Protein AF-A0A0V0X4L3-F1 (afdb_monomer)

Radius of gyration: 13.02 Å; Cα contacts (8 Å, |Δi|>4): 28; chains: 1; bounding box: 20×25×47 Å

pLDDT: mean 70.86, std 12.69, range [39.66, 84.56]

Foldseek 3Di:
DPPPPPPDCDPVNLVQLLVVCVVCVPDDLVVSCVVSVNDPVCSVVSVVSNVVVVPPPPPDD

Structure (mmCIF, N/CA/C/O backbone):
data_AF-A0A0V0X4L3-F1
#
_entry.id   AF-A0A0V0X4L3-F1
#
loop_
_atom_site.group_PDB
_atom_site.id
_atom_site.type_symbol
_atom_site.label_atom_id
_atom_site.label_alt_id
_atom_site.label_comp_id
_atom_site.label_asym_id
_atom_site.label_entity_id
_atom_site.label_seq_id
_atom_site.pdbx_PDB_ins_code
_atom_site.Cartn_x
_atom_site.Cartn_y
_atom_site.Cartn_z
_atom_site.occupancy
_atom_site.B_iso_or_equiv
_atom_site.auth_seq_id
_atom_site.auth_comp_id
_atom_site.auth_asym_id
_atom_site.auth_atom_id
_atom_site.pdbx_PDB_model_num
ATOM 1 N N . MET A 1 1 ? -6.752 15.102 24.179 1.00 39.66 1 MET A N 1
ATOM 2 C CA . MET A 1 1 ? -5.643 14.385 23.511 1.00 39.66 1 MET A CA 1
ATOM 3 C C . MET A 1 1 ? -6.260 13.390 22.543 1.00 39.66 1 MET A C 1
ATOM 5 O O . MET A 1 1 ? -6.926 12.466 22.997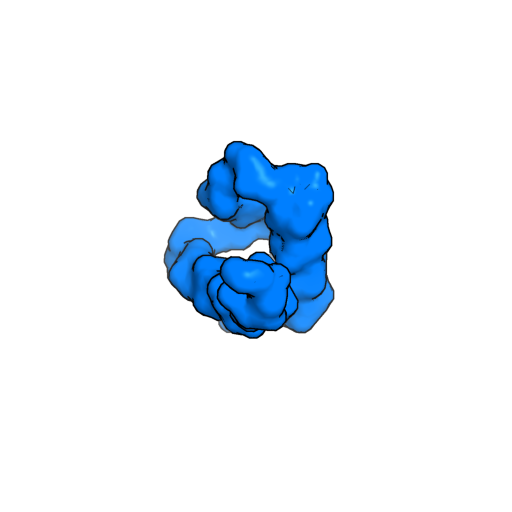 1.00 39.66 1 MET A O 1
ATOM 9 N N . GLU A 1 2 ? -6.138 13.623 21.236 1.00 45.81 2 GLU A N 1
ATOM 10 C CA . GLU A 1 2 ? -6.664 12.721 20.204 1.00 45.81 2 GLU A CA 1
ATOM 11 C C . GLU A 1 2 ? -5.964 11.360 20.294 1.00 45.81 2 GLU A C 1
ATOM 13 O O . GLU A 1 2 ? -4.833 11.182 19.841 1.00 45.81 2 GLU A O 1
ATOM 18 N N . LYS A 1 3 ? -6.636 10.378 20.896 1.00 49.69 3 LYS A N 1
ATOM 19 C CA . LYS A 1 3 ? -6.225 8.977 20.827 1.00 49.69 3 LYS A CA 1
ATOM 20 C C . LYS A 1 3 ? -6.523 8.471 19.414 1.00 49.69 3 LYS A C 1
ATOM 22 O O . LYS A 1 3 ? -7.548 7.837 19.192 1.00 49.69 3 LYS A O 1
ATOM 27 N N . LYS A 1 4 ? -5.661 8.773 18.435 1.00 55.66 4 LYS A N 1
ATOM 28 C CA . LYS A 1 4 ? -5.739 8.112 17.125 1.00 55.66 4 LYS A CA 1
ATOM 29 C C . LYS A 1 4 ? -5.430 6.635 17.339 1.00 55.66 4 LYS A C 1
ATOM 31 O O . LYS A 1 4 ? -4.315 6.272 17.702 1.00 55.66 4 LYS A O 1
ATOM 36 N N . GLU A 1 5 ? -6.423 5.779 17.145 1.00 50.28 5 GLU A N 1
ATOM 37 C CA . GLU A 1 5 ? -6.229 4.337 17.079 1.00 50.28 5 GLU A CA 1
ATOM 38 C C . GLU A 1 5 ? -5.376 3.993 15.848 1.00 50.28 5 GLU A C 1
ATOM 40 O O . GLU A 1 5 ? -5.884 3.730 14.764 1.00 50.28 5 GLU A O 1
ATOM 45 N N . TRP A 1 6 ? -4.051 3.942 16.007 1.00 58.59 6 TRP A N 1
ATOM 46 C CA . TRP A 1 6 ? -3.111 3.408 15.005 1.00 58.59 6 TRP A CA 1
ATOM 47 C C . TRP A 1 6 ? -3.158 1.870 14.935 1.00 58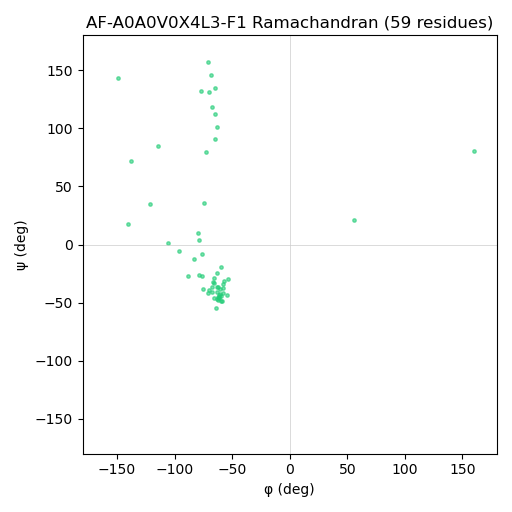.59 6 TRP A C 1
ATOM 49 O O . TRP A 1 6 ? -2.137 1.196 14.78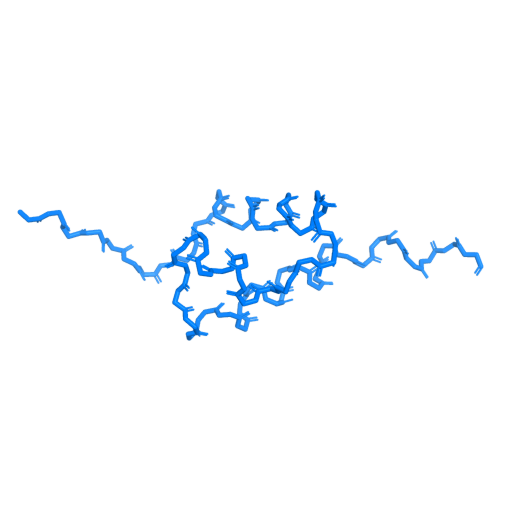5 1.00 58.59 6 TRP A O 1
ATOM 59 N N . ARG A 1 7 ? -4.340 1.273 15.110 1.00 64.75 7 ARG A N 1
ATOM 60 C CA . ARG A 1 7 ? -4.477 -0.183 15.225 1.00 64.75 7 ARG A CA 1
ATOM 61 C C . ARG A 1 7 ? -4.416 -0.884 13.873 1.00 64.75 7 ARG A C 1
ATOM 63 O O . ARG A 1 7 ? -3.970 -2.030 13.830 1.00 64.75 7 ARG A O 1
ATOM 70 N N . GLN A 1 8 ? -4.772 -0.215 12.774 1.00 67.38 8 GLN A N 1
ATOM 71 C CA . GLN A 1 8 ? -4.797 -0.815 11.436 1.00 67.38 8 GLN A CA 1
ATOM 72 C C . GLN A 1 8 ? -4.487 0.222 10.343 1.00 67.38 8 GLN A C 1
ATOM 74 O O . GLN A 1 8 ? -4.905 1.371 10.449 1.00 67.38 8 GLN A O 1
ATOM 79 N N . ILE A 1 9 ? -3.763 -0.187 9.289 1.00 72.31 9 ILE A N 1
ATOM 80 C CA . ILE A 1 9 ? -3.659 0.610 8.055 1.00 72.31 9 ILE A CA 1
ATOM 81 C C . ILE A 1 9 ? -5.046 0.606 7.413 1.00 72.31 9 ILE A C 1
ATOM 83 O O . ILE A 1 9 ? -5.554 -0.462 7.050 1.00 72.31 9 ILE A O 1
ATOM 87 N N . THR A 1 10 ? -5.650 1.782 7.273 1.00 79.06 10 THR A N 1
ATOM 88 C CA . THR A 1 10 ? -6.979 1.917 6.668 1.00 79.06 10 THR A CA 1
ATOM 89 C C . THR A 1 10 ? -6.918 1.649 5.165 1.00 79.06 10 THR A C 1
ATOM 91 O O . THR A 1 10 ? -5.871 1.789 4.533 1.00 79.06 10 THR A O 1
ATOM 94 N N . THR A 1 11 ? -8.040 1.266 4.553 1.00 78.38 11 THR A N 1
ATOM 95 C CA . THR A 1 11 ? -8.104 1.042 3.097 1.00 78.38 11 THR A CA 1
ATOM 96 C C . THR A 1 11 ? -7.702 2.289 2.304 1.00 78.38 11 THR A C 1
ATOM 98 O O . THR A 1 11 ? -6.969 2.166 1.329 1.00 78.38 11 THR A O 1
ATOM 101 N N . ALA A 1 12 ? -8.074 3.485 2.772 1.00 80.88 12 ALA A N 1
ATOM 102 C CA . ALA A 1 12 ? -7.660 4.749 2.160 1.00 80.88 12 ALA A CA 1
ATOM 103 C C . ALA A 1 12 ? -6.130 4.908 2.142 1.00 80.88 12 ALA A C 1
ATOM 105 O O . ALA A 1 12 ? -5.557 5.218 1.103 1.00 80.88 12 ALA A O 1
ATOM 106 N N . GLN A 1 13 ? -5.453 4.589 3.252 1.00 78.69 13 GLN A N 1
ATOM 107 C CA . GLN A 1 13 ? -3.989 4.620 3.302 1.00 78.69 13 GLN A CA 1
ATOM 108 C C . GLN A 1 13 ? -3.360 3.617 2.332 1.00 78.69 13 GLN A C 1
ATOM 110 O O . GLN A 1 13 ? -2.336 3.918 1.734 1.00 78.69 13 GLN A O 1
ATOM 115 N N . LYS A 1 14 ? -3.962 2.436 2.138 1.00 78.88 14 LYS A N 1
ATOM 116 C CA . LYS A 1 14 ? -3.459 1.451 1.163 1.00 78.88 14 LYS A CA 1
ATOM 117 C C . LYS A 1 14 ? -3.528 1.994 -0.260 1.00 78.88 14 LYS A C 1
ATOM 119 O O . LYS A 1 14 ? -2.536 1.897 -0.974 1.00 78.88 14 LYS A O 1
ATOM 124 N N . LEU A 1 15 ? -4.663 2.586 -0.634 1.00 81.81 15 LEU A N 1
ATOM 125 C CA . LEU A 1 15 ? -4.865 3.192 -1.952 1.00 81.81 15 LEU A CA 1
ATOM 126 C C . LEU A 1 15 ? -3.881 4.336 -2.199 1.00 81.81 15 LEU A C 1
ATOM 128 O O . LEU A 1 15 ? -3.223 4.353 -3.232 1.00 81.81 15 LEU A O 1
ATOM 132 N N . GLN A 1 16 ? -3.697 5.216 -1.213 1.00 81.31 16 GLN A N 1
ATOM 133 C CA . GLN A 1 16 ? -2.739 6.316 -1.320 1.00 81.31 16 GLN A CA 1
ATOM 134 C C . GLN A 1 16 ? -1.302 5.828 -1.529 1.00 81.31 16 GLN A C 1
ATOM 136 O O . GLN A 1 16 ? -0.563 6.427 -2.298 1.00 81.31 16 GLN A O 1
ATOM 141 N N . ILE A 1 17 ? -0.887 4.733 -0.882 1.00 80.62 17 ILE A N 1
ATOM 142 C CA . ILE A 1 17 ? 0.466 4.201 -1.090 1.00 80.62 17 ILE A CA 1
ATOM 143 C C . ILE A 1 17 ? 0.636 3.650 -2.506 1.00 80.62 17 ILE A C 1
ATOM 145 O O . ILE A 1 17 ? 1.691 3.843 -3.100 1.00 80.62 17 ILE A O 1
ATOM 149 N N . ILE A 1 18 ? -0.375 2.959 -3.037 1.00 81.44 18 ILE A N 1
ATOM 150 C CA . ILE A 1 18 ? -0.333 2.423 -4.402 1.00 81.44 18 ILE A CA 1
ATOM 151 C C . ILE A 1 18 ? -0.225 3.578 -5.397 1.00 81.44 18 ILE A C 1
ATOM 153 O O . ILE A 1 18 ? 0.678 3.556 -6.221 1.00 81.44 18 ILE A O 1
ATOM 157 N N . GLN A 1 19 ? -1.052 4.615 -5.240 1.00 81.81 19 GLN A N 1
ATOM 158 C CA . GLN A 1 19 ? -1.010 5.819 -6.075 1.00 81.81 19 GLN A CA 1
ATOM 159 C C . GLN A 1 19 ? 0.352 6.517 -6.016 1.00 81.81 19 GLN A C 1
ATOM 161 O O . GLN A 1 19 ? 0.942 6.784 -7.049 1.00 81.81 19 GLN A O 1
ATOM 166 N N . THR A 1 20 ? 0.915 6.746 -4.827 1.00 82.12 20 THR A N 1
ATOM 167 C CA . THR A 1 20 ? 2.217 7.426 -4.720 1.00 82.12 20 THR A CA 1
ATOM 168 C C . THR A 1 20 ? 3.370 6.597 -5.296 1.00 82.12 20 THR A C 1
ATOM 170 O O . THR A 1 20 ? 4.334 7.167 -5.804 1.00 82.12 20 THR A O 1
ATOM 173 N N . VAL A 1 21 ? 3.299 5.263 -5.206 1.00 79.62 21 VAL A N 1
ATOM 174 C CA . VAL A 1 21 ? 4.283 4.368 -5.842 1.00 79.62 21 VAL A CA 1
ATOM 175 C C . VAL A 1 21 ? 4.131 4.381 -7.363 1.00 79.62 21 VAL A C 1
ATOM 177 O O . VAL A 1 21 ? 5.146 4.379 -8.049 1.00 79.62 21 VAL A O 1
ATOM 180 N N . ASP A 1 22 ? 2.900 4.412 -7.868 1.00 81.69 22 ASP A N 1
ATOM 181 C CA . ASP A 1 22 ? 2.579 4.492 -9.297 1.00 81.69 22 ASP A CA 1
ATOM 182 C C . ASP A 1 22 ? 3.033 5.827 -9.912 1.00 81.69 22 ASP A C 1
ATOM 184 O O . ASP A 1 22 ? 3.742 5.849 -10.913 1.00 81.69 22 ASP A O 1
ATOM 188 N N . GLU A 1 23 ? 2.753 6.946 -9.237 1.00 84.56 23 GLU A N 1
ATOM 189 C CA . GLU A 1 23 ? 3.192 8.285 -9.652 1.00 84.56 23 GLU A CA 1
ATOM 190 C C . GLU A 1 23 ? 4.719 8.452 -9.599 1.00 84.56 23 GLU A C 1
ATOM 192 O O . GLU A 1 23 ? 5.289 9.262 -10.329 1.00 84.56 23 GLU A O 1
ATOM 197 N N . ASN A 1 24 ? 5.400 7.726 -8.706 1.00 83.81 24 ASN A N 1
ATOM 198 C CA . ASN A 1 24 ? 6.837 7.866 -8.474 1.00 83.81 24 ASN A CA 1
ATOM 199 C C . ASN A 1 24 ? 7.512 6.493 -8.307 1.00 83.81 24 ASN A C 1
ATOM 201 O O . ASN A 1 24 ? 7.989 6.168 -7.211 1.00 83.81 24 ASN A O 1
ATOM 205 N N . PRO A 1 25 ? 7.647 5.703 -9.389 1.00 76.12 25 PRO A N 1
ATOM 206 C CA . PRO A 1 25 ? 8.169 4.334 -9.315 1.00 76.12 25 PRO A CA 1
ATOM 207 C C . PRO A 1 25 ? 9.624 4.273 -8.823 1.00 76.12 25 PRO A C 1
ATOM 209 O O . PRO A 1 25 ? 10.055 3.282 -8.233 1.00 76.12 25 PRO A O 1
ATOM 212 N N . ASN A 1 26 ? 10.379 5.361 -9.006 1.00 81.94 26 ASN A N 1
ATOM 213 C CA . ASN A 1 26 ? 11.771 5.488 -8.572 1.00 81.94 26 ASN A CA 1
ATOM 214 C C . ASN A 1 26 ? 11.926 5.890 -7.091 1.00 81.94 26 ASN A C 1
ATOM 216 O O . ASN A 1 26 ? 13.031 5.827 -6.543 1.00 81.94 26 ASN A O 1
ATOM 220 N N . MET A 1 27 ? 10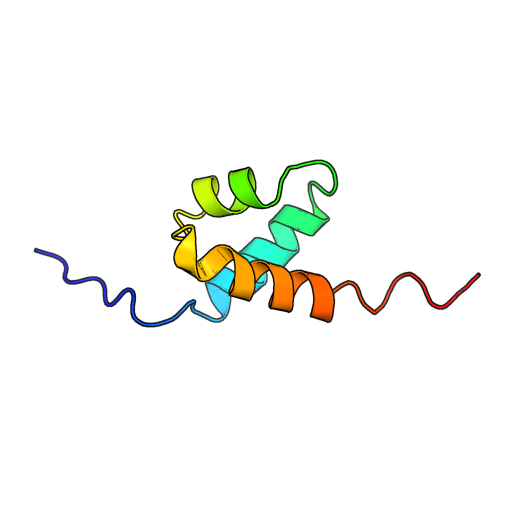.850 6.319 -6.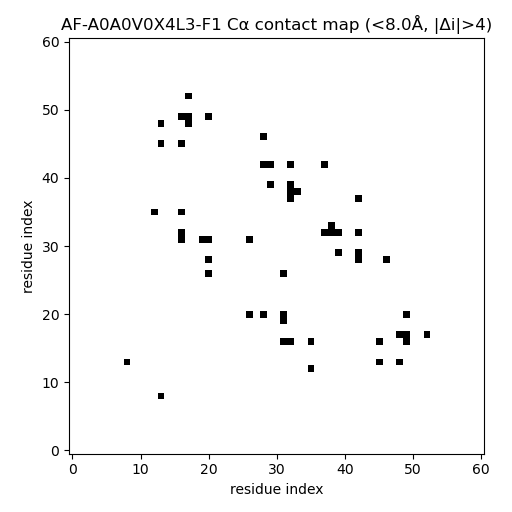421 1.00 82.62 27 MET A N 1
ATOM 221 C CA . MET A 1 27 ? 10.904 6.740 -5.023 1.00 82.62 27 MET A CA 1
ATOM 222 C C . MET A 1 27 ? 10.976 5.518 -4.104 1.00 82.62 27 MET A C 1
ATOM 224 O O . MET A 1 27 ? 10.203 4.563 -4.213 1.00 82.62 27 MET A O 1
ATOM 228 N N . LYS A 1 28 ? 11.909 5.526 -3.144 1.00 82.44 28 LYS A N 1
ATOM 229 C CA . LYS A 1 28 ? 12.048 4.389 -2.231 1.00 82.44 28 LYS A CA 1
ATOM 230 C C . LYS A 1 28 ? 10.791 4.268 -1.370 1.00 82.44 28 LYS A C 1
ATOM 232 O O . LYS A 1 28 ? 10.344 5.221 -0.737 1.00 82.44 28 LYS A O 1
ATOM 237 N N . ARG A 1 29 ? 10.287 3.040 -1.235 1.00 78.81 29 ARG A N 1
ATOM 238 C CA . ARG A 1 29 ? 9.102 2.710 -0.416 1.00 78.81 29 ARG A CA 1
ATOM 239 C C . ARG A 1 29 ? 9.212 3.193 1.037 1.00 78.81 29 ARG A C 1
ATOM 241 O O . ARG A 1 29 ? 8.201 3.499 1.659 1.00 78.81 29 ARG A O 1
ATOM 248 N N . ILE A 1 30 ? 10.433 3.263 1.575 1.00 81.31 30 ILE A N 1
ATOM 249 C CA . ILE A 1 30 ? 10.702 3.795 2.918 1.00 81.31 30 ILE A CA 1
ATOM 250 C C . ILE A 1 30 ? 10.426 5.298 3.021 1.00 81.31 30 ILE A C 1
ATOM 252 O O . ILE A 1 30 ? 9.905 5.748 4.039 1.00 81.31 30 ILE A O 1
ATOM 256 N N . ASP A 1 31 ? 10.722 6.059 1.969 1.00 83.38 31 ASP A N 1
ATOM 257 C CA . ASP A 1 31 ? 10.484 7.498 1.925 1.00 83.38 31 ASP A CA 1
ATOM 258 C C . ASP A 1 31 ? 8.989 7.787 1.735 1.00 83.38 31 ASP A C 1
ATOM 260 O O . ASP 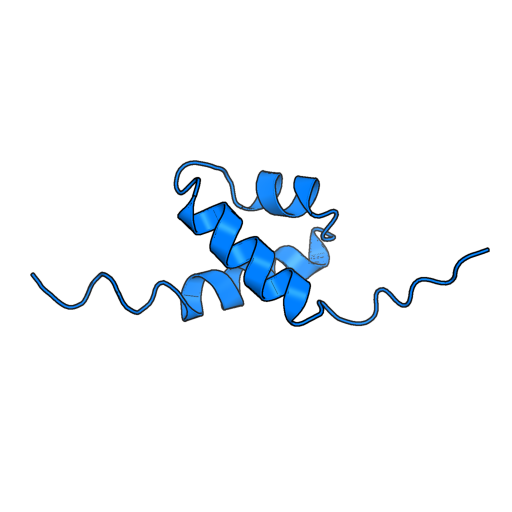A 1 31 ? 8.448 8.637 2.438 1.00 83.38 31 ASP A O 1
ATOM 264 N N . ILE A 1 32 ? 8.286 6.989 0.920 1.00 80.12 32 ILE A N 1
ATOM 265 C CA . ILE A 1 32 ? 6.816 7.042 0.784 1.00 80.12 32 ILE A CA 1
ATOM 266 C C . ILE A 1 32 ? 6.132 6.729 2.120 1.00 80.12 32 ILE A C 1
ATOM 268 O O . ILE A 1 32 ? 5.238 7.448 2.564 1.00 80.12 32 ILE A O 1
ATOM 272 N N . ALA A 1 33 ? 6.575 5.679 2.813 1.00 78.31 33 ALA A N 1
ATOM 273 C CA . ALA A 1 33 ? 6.036 5.342 4.124 1.00 78.31 33 ALA A CA 1
ATOM 274 C C . ALA A 1 33 ? 6.295 6.448 5.153 1.00 78.31 33 ALA A C 1
ATOM 276 O O . ALA A 1 33 ? 5.391 6.777 5.918 1.00 78.31 33 ALA A O 1
ATOM 277 N N . ARG A 1 34 ? 7.487 7.063 5.147 1.00 82.06 34 ARG A N 1
ATOM 278 C CA . ARG A 1 34 ? 7.799 8.216 6.005 1.00 82.06 34 ARG A CA 1
ATOM 279 C C . ARG A 1 34 ? 6.888 9.403 5.688 1.00 82.06 34 ARG A C 1
ATOM 281 O O . ARG A 1 34 ? 6.359 10.010 6.616 1.00 82.06 34 ARG A O 1
ATOM 288 N N . MET A 1 35 ? 6.664 9.694 4.407 1.00 83.25 35 MET A N 1
ATOM 289 C CA . MET A 1 35 ? 5.771 10.760 3.947 1.00 83.25 35 MET A CA 1
ATOM 290 C C . MET A 1 35 ? 4.331 10.535 4.425 1.00 83.25 35 MET A C 1
ATOM 292 O O . MET A 1 35 ? 3.706 11.439 4.975 1.00 83.25 35 MET A O 1
ATOM 296 N N . MET A 1 36 ? 3.852 9.293 4.345 1.00 77.06 36 MET A N 1
ATOM 297 C CA . MET A 1 36 ? 2.532 8.875 4.834 1.00 77.06 36 MET A CA 1
ATOM 298 C C . MET A 1 36 ? 2.475 8.653 6.358 1.00 77.06 36 MET A C 1
ATOM 300 O O . MET A 1 36 ? 1.451 8.219 6.889 1.00 77.06 36 MET A O 1
ATOM 304 N N . LYS A 1 37 ? 3.571 8.935 7.079 1.00 82.00 37 LYS A N 1
ATOM 305 C CA . LYS A 1 37 ? 3.759 8.687 8.520 1.00 82.00 37 LYS A CA 1
ATOM 306 C C . LYS A 1 37 ? 3.549 7.225 8.937 1.00 82.00 37 LYS A C 1
ATOM 308 O O . LYS A 1 37 ? 3.315 6.945 10.105 1.00 82.00 37 LYS A O 1
ATOM 313 N N . ILE A 1 38 ? 3.650 6.273 8.016 1.00 77.50 38 ILE A N 1
ATOM 314 C CA . ILE A 1 38 ? 3.4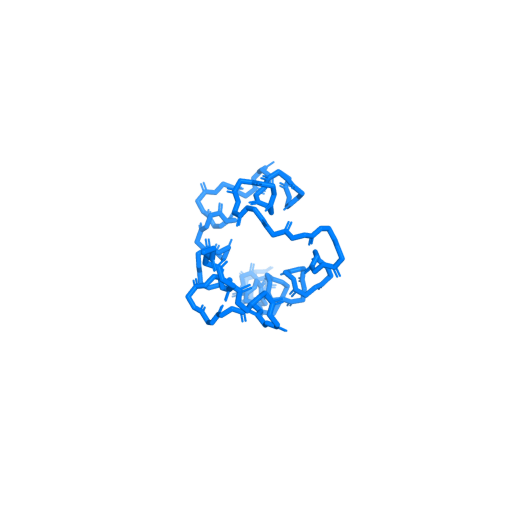81 4.847 8.298 1.00 77.50 38 ILE A CA 1
ATOM 315 C C . ILE A 1 38 ? 4.677 4.369 9.132 1.00 77.50 38 ILE A C 1
ATOM 317 O O . ILE A 1 38 ? 5.825 4.624 8.758 1.00 77.50 38 ILE A O 1
ATOM 321 N N . PRO A 1 39 ? 4.451 3.650 10.247 1.00 77.69 39 PRO A N 1
ATOM 322 C CA . PRO A 1 39 ? 5.551 3.180 11.065 1.00 77.69 39 PRO A CA 1
ATOM 323 C C . PRO A 1 39 ? 6.332 2.108 10.305 1.00 77.69 39 PRO A C 1
ATOM 325 O O . PRO A 1 39 ? 5.756 1.286 9.588 1.00 77.69 39 PRO A O 1
ATOM 328 N N . SER A 1 40 ? 7.647 2.064 10.511 1.00 72.38 40 SER A N 1
ATOM 329 C CA . SER A 1 40 ? 8.530 1.090 9.858 1.00 72.38 40 SER A CA 1
ATOM 330 C C . SER A 1 40 ? 8.117 -0.362 10.123 1.00 72.38 40 SER A C 1
ATOM 332 O O . SER A 1 40 ? 8.227 -1.203 9.235 1.00 72.38 40 SER A O 1
ATOM 334 N N . SER A 1 41 ? 7.528 -0.648 11.290 1.00 75.19 41 SER A N 1
ATOM 335 C CA . SER A 1 41 ? 6.949 -1.955 11.637 1.00 75.19 41 SER A CA 1
ATOM 336 C C . SER A 1 41 ? 5.828 -2.414 10.695 1.00 75.19 41 SER A C 1
ATOM 338 O O . SER A 1 41 ? 5.521 -3.603 10.625 1.00 75.19 41 SER A O 1
ATOM 340 N N . ARG A 1 42 ? 5.220 -1.489 9.942 1.00 73.50 42 ARG A N 1
ATOM 341 C CA . ARG A 1 42 ? 4.156 -1.753 8.967 1.00 73.50 42 ARG A CA 1
ATOM 342 C C . ARG A 1 42 ? 4.628 -1.666 7.513 1.00 73.50 42 ARG A C 1
ATOM 344 O O . ARG A 1 42 ? 3.832 -1.928 6.613 1.00 73.50 42 ARG A O 1
ATOM 351 N N . LEU A 1 43 ? 5.913 -1.395 7.255 1.00 74.94 43 LEU A N 1
ATOM 352 C CA . LEU A 1 43 ? 6.487 -1.396 5.900 1.00 74.94 43 LEU A CA 1
ATOM 353 C C . LEU A 1 43 ? 6.326 -2.743 5.188 1.00 74.94 43 LEU A C 1
ATOM 355 O O . LEU A 1 43 ? 6.117 -2.782 3.980 1.00 74.94 43 LEU A O 1
ATOM 359 N N . SER A 1 44 ? 6.383 -3.853 5.924 1.00 75.25 44 SER A N 1
ATOM 360 C CA . SER A 1 44 ? 6.144 -5.198 5.383 1.00 75.25 44 SER A CA 1
ATOM 361 C C . SER A 1 44 ? 4.723 -5.355 4.830 1.00 75.25 44 SER A C 1
ATOM 363 O O . SER A 1 44 ? 4.520 -5.985 3.795 1.00 75.25 44 SER A O 1
ATOM 365 N N . THR A 1 45 ? 3.745 -4.728 5.487 1.00 73.81 45 THR A N 1
ATOM 366 C CA . THR A 1 45 ? 2.339 -4.713 5.070 1.00 73.81 45 THR A CA 1
ATOM 367 C C . THR A 1 45 ? 2.157 -3.855 3.819 1.00 73.81 45 THR A C 1
ATOM 369 O O . THR A 1 45 ? 1.498 -4.278 2.875 1.00 73.81 45 THR A O 1
ATOM 372 N N . VAL A 1 46 ? 2.823 -2.699 3.769 1.00 70.56 46 VAL A N 1
ATOM 373 C CA . VAL A 1 46 ? 2.884 -1.850 2.572 1.00 70.56 46 VAL A CA 1
ATOM 374 C C . VAL A 1 46 ? 3.498 -2.597 1.390 1.00 70.56 46 VAL A C 1
ATOM 376 O O . VAL A 1 46 ? 2.919 -2.628 0.309 1.00 70.56 46 VAL A O 1
ATOM 379 N N . ARG A 1 47 ? 4.642 -3.257 1.606 1.00 74.19 47 ARG A N 1
ATOM 380 C CA . ARG A 1 47 ? 5.318 -4.065 0.587 1.00 74.19 47 ARG A CA 1
ATOM 381 C C . ARG A 1 47 ? 4.412 -5.170 0.054 1.00 74.19 47 ARG A C 1
ATOM 383 O O . ARG A 1 47 ? 4.409 -5.393 -1.150 1.00 74.19 47 ARG A O 1
ATOM 390 N N . ARG A 1 48 ? 3.656 -5.836 0.931 1.00 73.94 48 ARG A N 1
ATOM 391 C CA . ARG A 1 48 ? 2.689 -6.867 0.542 1.00 73.94 48 ARG A CA 1
ATOM 392 C C . ARG A 1 48 ? 1.588 -6.286 -0.345 1.00 73.94 48 ARG A C 1
ATOM 394 O O . ARG A 1 48 ? 1.322 -6.870 -1.381 1.00 73.94 48 ARG A O 1
ATOM 401 N N . TYR A 1 49 ? 1.018 -5.131 0.003 1.00 72.19 49 TYR A N 1
ATOM 402 C CA . TYR A 1 49 ? 0.003 -4.492 -0.839 1.00 72.19 49 TYR A CA 1
ATOM 403 C C . TYR A 1 49 ? 0.564 -4.073 -2.194 1.00 72.19 49 TYR A C 1
ATOM 405 O O . TYR A 1 49 ? 0.068 -4.543 -3.206 1.00 72.19 49 TYR A O 1
ATOM 413 N N . VAL A 1 50 ? 1.644 -3.291 -2.233 1.00 68.19 50 VAL A N 1
ATOM 414 C CA . VAL A 1 50 ? 2.260 -2.852 -3.499 1.00 68.19 50 VAL A CA 1
ATOM 415 C C . VAL A 1 50 ? 2.590 -4.046 -4.401 1.00 68.19 50 VAL A C 1
ATOM 417 O O . VAL A 1 50 ? 2.274 -4.019 -5.582 1.00 68.19 50 VAL A O 1
ATOM 420 N N . CYS A 1 51 ? 3.156 -5.121 -3.839 1.00 68.88 51 CYS A N 1
ATOM 421 C CA . CYS A 1 51 ? 3.473 -6.337 -4.589 1.00 68.88 51 CYS A CA 1
ATOM 422 C C . CYS A 1 51 ? 2.230 -7.069 -5.109 1.00 68.88 51 CYS A C 1
ATOM 424 O O . CYS A 1 51 ? 2.318 -7.674 -6.164 1.00 68.88 51 CYS A O 1
ATOM 426 N N . SER A 1 52 ? 1.104 -7.035 -4.388 1.00 65.50 52 SER A N 1
ATOM 427 C CA . SER A 1 52 ? -0.163 -7.632 -4.830 1.00 65.50 52 SER A CA 1
ATOM 428 C C . SER A 1 52 ? -0.884 -6.807 -5.901 1.00 65.50 52 SER A C 1
ATOM 430 O O . SER A 1 52 ? -1.625 -7.390 -6.679 1.00 65.50 52 SER A O 1
ATOM 432 N N . PHE A 1 53 ? -0.679 -5.486 -5.956 1.00 60.09 53 PHE A N 1
ATOM 433 C CA . PHE A 1 53 ? -1.253 -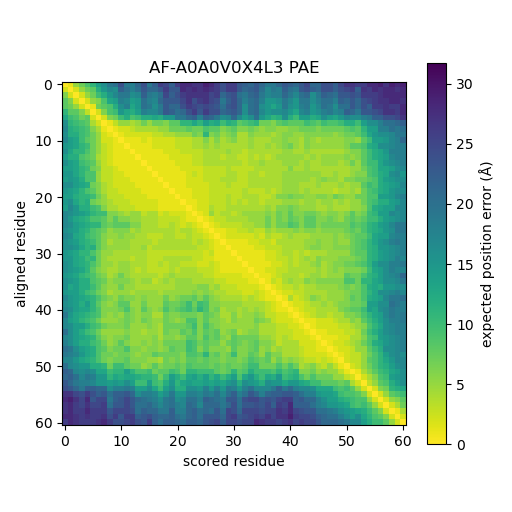4.619 -6.998 1.00 60.09 53 PHE A CA 1
ATOM 434 C C . PHE A 1 53 ? -0.361 -4.508 -8.247 1.00 60.09 53 PHE A C 1
ATOM 436 O O . PHE A 1 53 ? -0.876 -4.319 -9.337 1.00 60.09 53 PHE A O 1
ATOM 443 N N . ASN A 1 54 ? 0.961 -4.677 -8.117 1.00 59.03 54 ASN A N 1
ATOM 444 C CA . ASN A 1 54 ? 1.910 -4.692 -9.246 1.00 59.03 54 ASN A CA 1
ATOM 445 C C . ASN A 1 54 ? 1.960 -6.042 -10.006 1.00 59.03 54 ASN A C 1
ATOM 447 O O . ASN A 1 54 ? 2.863 -6.246 -10.812 1.00 59.03 54 ASN A O 1
ATOM 451 N N . VAL A 1 55 ? 1.043 -6.988 -9.751 1.00 52.19 55 VAL A N 1
ATOM 452 C CA . VAL A 1 55 ? 1.019 -8.293 -10.456 1.00 52.19 55 VAL A CA 1
ATOM 453 C C . VAL A 1 55 ? 0.457 -8.180 -11.885 1.00 52.19 55 VAL A C 1
ATOM 455 O O . VAL A 1 55 ? 0.584 -9.130 -12.648 1.00 52.19 55 VAL A O 1
ATOM 458 N N . ASP A 1 56 ? -0.092 -7.031 -12.291 1.00 50.22 56 ASP A N 1
ATOM 459 C CA . ASP A 1 56 ? -0.803 -6.909 -13.576 1.00 50.22 56 ASP A CA 1
ATOM 460 C C . ASP A 1 56 ? 0.028 -6.365 -14.760 1.00 50.22 56 ASP A C 1
ATOM 462 O O . ASP A 1 56 ? -0.453 -6.385 -15.884 1.00 50.22 56 ASP A O 1
ATOM 466 N N . GLU A 1 57 ? 1.284 -5.934 -14.574 1.00 50.56 57 GLU A N 1
ATOM 467 C CA . GLU A 1 57 ? 2.086 -5.338 -15.671 1.00 50.56 57 GLU A CA 1
ATOM 468 C C . GLU A 1 57 ? 3.406 -6.076 -15.956 1.00 50.56 57 GLU A C 1
ATOM 470 O O . GLU A 1 57 ? 4.425 -5.471 -16.255 1.00 50.56 57 GLU A O 1
ATOM 475 N N . ASN A 1 58 ? 3.448 -7.403 -15.818 1.00 50.03 58 ASN A N 1
ATOM 476 C CA . ASN A 1 58 ? 4.558 -8.205 -16.371 1.00 50.03 58 ASN A CA 1
ATOM 477 C C . ASN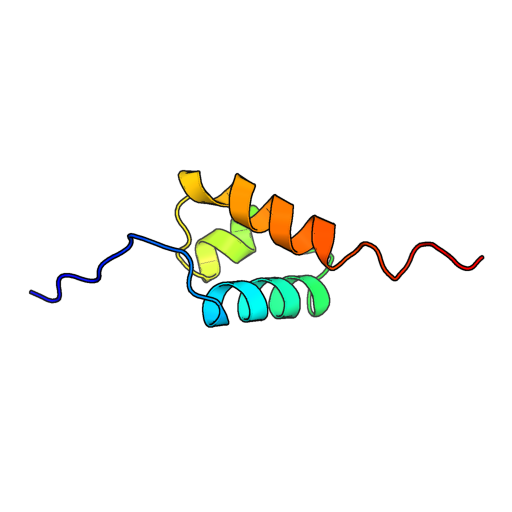 A 1 58 ? 4.100 -9.547 -16.982 1.00 50.03 58 ASN A C 1
ATOM 479 O O . ASN A 1 58 ? 4.910 -10.442 -17.213 1.00 50.03 58 ASN A O 1
ATOM 483 N N . VAL A 1 59 ? 2.805 -9.687 -17.289 1.00 51.25 59 VAL A N 1
ATOM 484 C CA . VAL A 1 59 ? 2.281 -10.726 -18.191 1.00 51.25 59 VAL A CA 1
ATOM 485 C C . VAL A 1 59 ? 1.717 -10.013 -19.414 1.00 51.25 59 VAL A C 1
ATOM 487 O O . VAL A 1 59 ? 0.543 -9.675 -19.433 1.00 51.25 59 VAL A O 1
ATOM 490 N N . VAL A 1 60 ? 2.603 -9.713 -20.366 1.00 46.81 60 VAL A N 1
ATOM 491 C CA . VAL A 1 60 ? 2.424 -9.508 -21.823 1.00 46.81 60 VAL A CA 1
ATOM 492 C C . VAL A 1 60 ? 3.649 -8.708 -22.288 1.00 46.81 60 VAL A C 1
ATOM 494 O O . VAL A 1 60 ? 3.623 -7.483 -22.359 1.00 46.81 60 VAL A O 1
ATOM 497 N N . ASN A 1 61 ? 4.768 -9.406 -22.496 1.00 40.22 61 ASN A N 1
ATOM 498 C CA . ASN A 1 61 ? 5.468 -9.474 -23.787 1.00 40.22 61 ASN A CA 1
ATOM 499 C C . ASN A 1 61 ? 6.566 -10.541 -23.729 1.00 40.22 61 ASN A C 1
ATOM 501 O O . ASN A 1 61 ? 7.454 -10.419 -22.857 1.00 40.22 61 ASN A O 1
#

Nearest PDB structures (foldseek):
  2cfx-assembly1_C  TM=6.720E-01  e=3.173E-01  Bacillus subtilis
  5duk-assembly1_A  TM=6.925E-01  e=7.825E-01  Thermoplasmatales archaeon SCGC AB-539-N05
  5duk-assembly1_B  TM=6.901E-01  e=8.826E-01  Thermoplasmatales archaeon SCGC AB-539-N05
  4pcq-assembly2_C  TM=6.694E-01  e=8.826E-01  Mycobacterium tuberculosis H37Rv
  7fby-assembly1_A  TM=6.505E-01  e=3.522E+00  Pyrococcus horikoshii OT3

Mean predicted aligned error: 9.55 Å

Secondary structure (DSSP, 8-state):
-----TTS--HHHHHHHHHHHHH-TTS-HHHHHHHTT--GGGHHHHHHHHHHHGGGSSS--

Solvent-accessible surface area (backbone atoms only — not comparable to full-atom values): 3996 Å² total; per-residue (Å²): 130,88,79,74,77,83,81,64,87,48,71,67,59,54,52,52,52,46,50,54,41,69,78,33,73,86,56,56,68,69,57,54,31,54,74,72,66,49,55,74,92,48,46,66,58,52,51,52,50,49,58,66,67,61,65,73,82,79,81,84,132

Sequence (61 aa):
MEKKEWRQITTAQKLQIIQTVDENPNMKRIDIARMMKIPSSRLSTVRRYVCSFNVDENVVN